Protein AF-A0A3C0NHA3-F1 (afdb_monomer_lite)

Foldseek 3Di:
DVVVVVVLCVVVVVVCPDDDPVNVVLCVVCVLQWCLADDDDSDDDPVSVVVQVVQDDQAFPPPRHGLVVQRHKTKDFLQDCVVRVVCVNVCVRIHIGHPNVVVVVVVDDRVVSVVD

Sequence (116 aa):
LEDLFKLANEVGNKRYHKLTHQDFEDYRKFDHWRYVNGDRECGTTQESKDWAKENSDGNCPVCDNRFADVGGRTIDHKLPRAQYPWLSLDFRNLWVICRSCNREKGEMHWYEYEHY

pLDDT: mean 77.69, std 13.13, range [41.22, 95.06]

Radius of gyration: 14.59 Å; chains: 1; bounding box: 30×31×39 Å

Structure (mmCIF, N/CA/C/O backbone):
data_AF-A0A3C0NHA3-F1
#
_entry.id   AF-A0A3C0NHA3-F1
#
loop_
_atom_site.group_PDB
_atom_site.id
_atom_site.type_symbol
_atom_site.label_atom_id
_atom_site.label_alt_id
_atom_site.label_comp_id
_atom_site.label_asym_id
_atom_site.label_entity_id
_atom_site.label_seq_id
_atom_site.pdbx_PDB_ins_code
_atom_site.Cartn_x
_atom_site.Cartn_y
_atom_site.Cartn_z
_atom_site.occupancy
_atom_site.B_iso_or_equiv
_atom_site.auth_seq_id
_atom_site.auth_comp_id
_atom_site.auth_asym_id
_atom_site.auth_atom_id
_atom_site.pdbx_PDB_model_num
ATOM 1 N N . LEU A 1 1 ? -6.830 -12.224 0.015 1.00 76.69 1 LEU A N 1
ATOM 2 C CA . LEU A 1 1 ? -7.571 -11.195 0.789 1.00 76.69 1 LEU A CA 1
ATOM 3 C C . LEU A 1 1 ? -8.387 -11.744 1.971 1.00 76.69 1 LEU A C 1
ATOM 5 O O . LEU A 1 1 ? -8.667 -10.980 2.885 1.00 76.69 1 LEU A O 1
ATOM 9 N N . GLU A 1 2 ? -8.738 -13.037 2.011 1.00 80.19 2 GLU A N 1
ATOM 10 C CA . GLU A 1 2 ? -9.610 -13.636 3.045 1.00 80.19 2 GLU A CA 1
ATOM 11 C C . GLU A 1 2 ? -9.222 -13.300 4.501 1.00 80.19 2 GLU A C 1
ATOM 13 O O . GLU A 1 2 ? -10.075 -12.926 5.307 1.00 80.19 2 GLU A O 1
ATOM 18 N N . ASP A 1 3 ? -7.931 -13.351 4.835 1.00 81.81 3 ASP A N 1
ATOM 19 C CA . ASP A 1 3 ? -7.456 -13.030 6.187 1.00 81.81 3 ASP A CA 1
ATOM 20 C C . ASP A 1 3 ? -7.635 -11.551 6.554 1.00 81.81 3 ASP A C 1
ATOM 22 O O . ASP A 1 3 ? -7.900 -11.231 7.714 1.00 81.81 3 ASP A O 1
ATOM 26 N N . LEU A 1 4 ? -7.557 -10.641 5.575 1.00 79.25 4 LEU A N 1
ATOM 27 C CA . LEU A 1 4 ? -7.837 -9.221 5.797 1.00 79.25 4 LEU A CA 1
ATOM 28 C C . LEU A 1 4 ? -9.318 -8.982 6.074 1.00 79.25 4 LEU A C 1
ATOM 30 O O . LEU A 1 4 ? -9.636 -8.134 6.899 1.00 79.25 4 LEU A O 1
ATOM 34 N N . PHE A 1 5 ? -10.220 -9.754 5.464 1.00 79.94 5 PHE A N 1
ATOM 35 C CA . PHE A 1 5 ? -11.646 -9.681 5.784 1.00 79.94 5 PHE A CA 1
ATOM 36 C C . PHE A 1 5 ? -11.959 -10.232 7.173 1.00 79.94 5 PHE A C 1
ATOM 38 O O . PHE A 1 5 ? -12.730 -9.621 7.913 1.00 79.94 5 PHE A O 1
ATOM 45 N N . LYS A 1 6 ? -11.335 -11.348 7.571 1.00 82.75 6 LYS A N 1
ATOM 46 C CA . LYS A 1 6 ? -11.460 -11.877 8.941 1.00 82.75 6 LYS A CA 1
ATOM 47 C C . LYS A 1 6 ? -10.987 -10.850 9.965 1.00 82.75 6 LYS A C 1
ATOM 49 O O . LYS A 1 6 ? -11.711 -10.556 10.913 1.00 82.75 6 LYS A O 1
ATOM 54 N N . LEU A 1 7 ? -9.825 -10.248 9.719 1.00 80.62 7 LEU A N 1
ATOM 55 C CA . LEU A 1 7 ? -9.287 -9.173 10.543 1.00 80.62 7 LEU A CA 1
ATOM 56 C C . LEU A 1 7 ? -10.204 -7.945 10.556 1.00 80.62 7 LEU A C 1
ATOM 58 O O . LEU A 1 7 ? -10.472 -7.391 11.620 1.00 80.62 7 LEU A O 1
ATOM 62 N N . ALA A 1 8 ? -10.709 -7.527 9.393 1.00 77.69 8 ALA A N 1
ATOM 63 C CA . ALA A 1 8 ? -11.621 -6.399 9.289 1.00 77.69 8 ALA A CA 1
ATOM 64 C C . ALA A 1 8 ? -12.888 -6.630 10.112 1.00 77.69 8 ALA A C 1
ATOM 66 O O . ALA A 1 8 ? -13.323 -5.726 10.815 1.00 77.69 8 ALA A O 1
ATOM 67 N N . ASN A 1 9 ? -13.444 -7.839 10.059 1.00 79.75 9 ASN A N 1
ATOM 68 C CA . ASN A 1 9 ? -14.596 -8.224 10.858 1.00 79.75 9 ASN A CA 1
ATOM 69 C C . ASN A 1 9 ? -14.255 -8.271 12.345 1.00 79.75 9 ASN A C 1
ATOM 71 O O . ASN A 1 9 ? -15.039 -7.792 13.153 1.00 79.75 9 ASN A O 1
ATOM 75 N N . GLU A 1 10 ? -13.101 -8.803 12.740 1.00 80.38 10 GLU A N 1
ATOM 76 C CA . GLU A 1 10 ? -12.709 -8.840 14.150 1.00 80.38 10 GLU A CA 1
ATOM 77 C C . GLU A 1 10 ? -12.559 -7.425 14.732 1.00 80.38 10 GLU A C 1
ATOM 79 O O . GLU A 1 10 ? -13.102 -7.122 15.797 1.00 80.38 10 GLU A O 1
ATOM 84 N N . VAL A 1 11 ? -11.849 -6.545 14.024 1.00 73.75 11 VAL A N 1
ATOM 85 C CA . VAL A 1 11 ? -11.566 -5.177 14.477 1.00 73.75 11 VAL A CA 1
ATOM 86 C C . VAL A 1 11 ? -12.792 -4.273 14.321 1.00 73.75 11 VAL A C 1
ATOM 88 O O . VAL A 1 11 ? -13.105 -3.507 15.227 1.00 73.75 11 VAL A O 1
ATOM 91 N N . GLY A 1 12 ? -13.535 -4.394 13.221 1.00 65.88 12 GLY A N 1
ATOM 92 C CA . GLY A 1 12 ? -14.769 -3.645 12.975 1.00 65.88 12 GLY A CA 1
ATOM 93 C C . GLY A 1 12 ? -15.902 -4.024 13.935 1.00 65.88 12 GLY A C 1
ATOM 94 O O . GLY A 1 12 ? -16.607 -3.142 14.428 1.00 65.88 12 GLY A O 1
ATOM 95 N N . ASN A 1 13 ? -16.042 -5.315 14.278 1.00 58.19 13 ASN A N 1
ATOM 96 C CA . ASN A 1 13 ? -17.024 -5.779 15.271 1.00 58.19 13 ASN A CA 1
ATOM 97 C C . ASN A 1 13 ? -16.629 -5.416 16.707 1.00 58.19 13 ASN A C 1
ATOM 99 O O . ASN A 1 13 ? -17.509 -5.238 17.552 1.00 58.19 13 ASN A O 1
ATOM 103 N N . LYS A 1 14 ? -15.336 -5.193 16.985 1.00 58.97 14 LYS A N 1
ATOM 104 C CA . LYS A 1 14 ? -14.880 -4.424 18.153 1.00 58.97 14 LYS A CA 1
ATOM 105 C C . LYS A 1 14 ? -15.151 -2.939 17.918 1.00 58.97 14 LYS A C 1
ATOM 107 O O . LYS A 1 14 ? -14.225 -2.144 17.963 1.00 58.97 14 LYS A O 1
ATOM 112 N N . ARG A 1 15 ? -16.416 -2.587 17.640 1.00 54.91 15 ARG A N 1
ATOM 113 C CA . ARG A 1 15 ? -17.034 -1.263 17.794 1.00 54.91 15 ARG A CA 1
ATOM 114 C C . ARG A 1 15 ? -15.967 -0.175 17.980 1.00 54.91 15 ARG A C 1
ATOM 116 O O . ARG A 1 15 ? -15.628 0.164 19.113 1.00 54.91 15 ARG A O 1
ATOM 123 N N . TYR A 1 16 ? -15.361 0.257 16.870 1.00 55.25 16 TYR A N 1
ATOM 124 C CA . TYR A 1 16 ? -14.224 1.182 16.838 1.00 55.25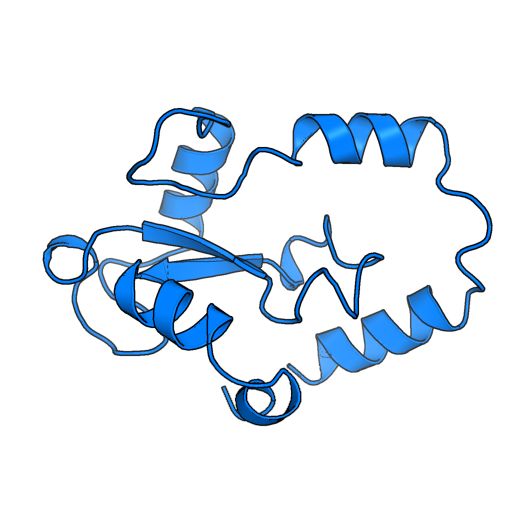 16 TYR A CA 1
ATOM 125 C C . TYR A 1 16 ? -14.679 2.537 17.385 1.00 55.25 16 TYR A C 1
ATOM 127 O O . TYR A 1 16 ? -15.094 3.430 16.652 1.00 55.25 16 TYR A O 1
ATOM 135 N N . HIS A 1 17 ? -14.773 2.638 18.708 1.00 53.19 17 HIS A N 1
ATOM 136 C CA . HIS A 1 17 ? -15.513 3.707 19.361 1.00 53.19 17 HIS A CA 1
ATOM 137 C C . HIS A 1 17 ? -14.619 4.860 19.770 1.00 53.19 17 HIS A C 1
ATOM 139 O O . HIS A 1 17 ? -15.135 5.965 19.905 1.00 53.19 17 HIS A O 1
ATOM 145 N N . LYS A 1 18 ? -13.309 4.640 19.930 1.00 56.91 18 LYS A N 1
ATOM 146 C CA . LYS A 1 18 ? -12.320 5.697 20.157 1.00 56.91 18 LYS A CA 1
ATOM 147 C C . LYS A 1 18 ? -10.951 5.223 19.682 1.00 56.91 18 LYS A C 1
ATOM 149 O O . LYS A 1 18 ? -10.392 4.314 20.286 1.00 56.91 18 LYS A O 1
ATOM 154 N N . LEU A 1 19 ? -10.421 5.865 18.642 1.00 62.03 19 LEU A N 1
ATOM 155 C CA . LEU A 1 19 ? -8.975 5.936 18.433 1.00 62.03 19 LEU A CA 1
ATOM 156 C C . LEU A 1 19 ? -8.341 6.399 19.748 1.00 62.03 19 LEU A C 1
ATOM 158 O O . LEU A 1 19 ? -8.770 7.410 20.316 1.00 62.03 19 LEU A O 1
ATOM 162 N N . THR A 1 20 ? -7.366 5.657 20.262 1.00 73.88 20 THR A N 1
ATOM 163 C CA . THR A 1 20 ? -6.549 6.141 21.373 1.00 73.88 20 THR A CA 1
ATOM 164 C C . THR A 1 20 ? -5.659 7.287 20.892 1.00 73.88 20 THR A C 1
ATOM 166 O O . THR A 1 20 ? -5.479 7.512 19.695 1.00 73.88 20 THR A O 1
ATOM 169 N N . HIS A 1 21 ? -5.081 8.035 21.832 1.00 76.12 21 HIS A N 1
ATOM 170 C CA . HIS A 1 21 ? -4.097 9.057 21.480 1.00 76.12 21 HIS A CA 1
ATOM 171 C C . HIS A 1 21 ? -2.886 8.448 20.757 1.00 76.12 21 HIS A C 1
ATOM 173 O O . HIS A 1 21 ? -2.396 9.036 19.799 1.00 76.12 21 HIS A O 1
ATOM 179 N N . GLN A 1 22 ? -2.466 7.243 21.157 1.00 76.44 22 GLN A N 1
ATOM 180 C CA . GLN A 1 22 ? -1.388 6.525 20.483 1.00 76.44 22 GLN A CA 1
ATOM 181 C C . GLN A 1 22 ? -1.784 6.131 19.057 1.00 76.44 22 GLN A C 1
ATOM 183 O O . GLN A 1 22 ? -1.018 6.393 18.140 1.00 76.44 22 GLN A O 1
ATOM 188 N N . ASP A 1 23 ? -3.003 5.616 18.849 1.00 72.56 23 ASP A N 1
ATOM 189 C CA . ASP A 1 23 ? -3.480 5.280 17.499 1.00 72.56 23 ASP A CA 1
ATOM 190 C C . ASP A 1 23 ? -3.496 6.512 16.581 1.00 72.56 23 ASP A C 1
ATOM 192 O O . ASP A 1 23 ? -3.219 6.414 15.388 1.00 72.56 23 ASP A O 1
ATOM 196 N N . PHE A 1 24 ? -3.817 7.689 17.129 1.00 74.81 24 PHE A N 1
ATOM 197 C CA . PHE A 1 24 ? -3.785 8.947 16.388 1.00 74.81 24 PHE A CA 1
ATOM 198 C C . PHE A 1 24 ? -2.358 9.395 16.044 1.00 74.81 24 PHE A C 1
ATOM 200 O O . PHE A 1 24 ? -2.112 9.816 14.914 1.00 74.81 24 PHE A O 1
ATOM 207 N N . GLU A 1 25 ? -1.414 9.301 16.980 1.00 79.25 25 GLU A N 1
ATOM 208 C CA . GLU A 1 25 ? -0.010 9.644 16.720 1.00 79.25 25 GLU A CA 1
ATOM 209 C C . GLU A 1 25 ? 0.640 8.665 15.731 1.00 79.25 25 GLU A C 1
ATOM 211 O O . GLU A 1 25 ? 1.305 9.096 14.784 1.00 79.25 25 GLU A O 1
ATOM 216 N N . ASP A 1 26 ? 0.354 7.368 15.861 1.00 75.62 26 ASP A N 1
ATOM 217 C CA . ASP A 1 26 ? 0.768 6.347 14.899 1.00 75.62 26 ASP A CA 1
ATOM 218 C C . ASP A 1 26 ? 0.165 6.648 13.522 1.00 75.62 26 ASP A C 1
ATOM 220 O O . ASP A 1 26 ? 0.878 6.678 12.517 1.00 75.62 26 ASP A O 1
ATOM 224 N N . TYR A 1 27 ? -1.128 6.991 13.464 1.00 73.00 27 TYR A N 1
ATOM 225 C CA . TYR A 1 27 ? -1.775 7.401 12.221 1.00 73.00 27 TYR A CA 1
ATOM 226 C C . TYR A 1 27 ? -1.069 8.592 11.573 1.00 73.00 27 TYR A C 1
ATOM 228 O O . TYR A 1 27 ? -0.741 8.546 10.389 1.00 73.00 27 TYR A O 1
ATOM 236 N N . ARG A 1 28 ? -0.777 9.649 12.337 1.00 73.94 28 ARG A N 1
ATOM 237 C CA . ARG A 1 28 ? -0.085 10.842 11.825 1.00 73.94 28 ARG A CA 1
ATOM 238 C C . ARG A 1 28 ? 1.318 10.536 11.308 1.00 73.94 28 ARG A C 1
ATOM 240 O O . ARG A 1 28 ? 1.739 11.155 10.327 1.00 73.94 28 ARG A O 1
ATOM 247 N N . LYS A 1 29 ? 2.024 9.582 11.924 1.00 74.75 29 LYS A N 1
ATOM 248 C CA . LYS A 1 29 ? 3.343 9.132 11.460 1.00 74.75 29 LYS A CA 1
ATOM 249 C C . LYS A 1 29 ? 3.273 8.458 10.084 1.00 74.75 29 LYS A C 1
ATOM 251 O O . LYS A 1 29 ? 4.230 8.570 9.326 1.00 74.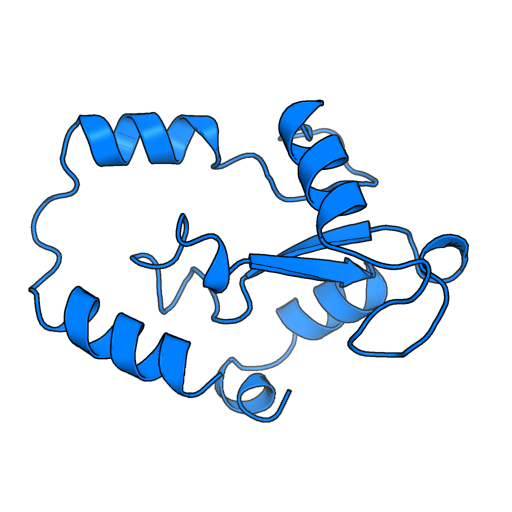75 29 LYS A O 1
ATOM 256 N N . PHE A 1 30 ? 2.172 7.796 9.733 1.00 73.31 30 PHE A N 1
ATOM 257 C CA . PHE A 1 30 ? 2.067 7.025 8.485 1.00 73.31 30 PHE A CA 1
ATOM 258 C C . PHE A 1 30 ? 1.086 7.606 7.452 1.00 73.31 30 PHE A C 1
ATOM 260 O O . PHE A 1 30 ? 1.067 7.148 6.313 1.00 73.31 30 PHE A O 1
ATOM 267 N N . ASP A 1 31 ? 0.313 8.648 7.780 1.00 69.94 31 ASP A N 1
ATOM 268 C CA . ASP A 1 31 ? -0.724 9.224 6.896 1.00 69.94 31 ASP A CA 1
ATOM 269 C C . ASP A 1 31 ? -0.191 9.705 5.528 1.00 69.94 31 ASP A C 1
ATOM 271 O O . ASP A 1 31 ? -0.936 9.777 4.544 1.00 69.94 31 ASP A O 1
ATOM 275 N N . HIS A 1 32 ? 1.112 9.984 5.448 1.00 68.56 32 HIS A N 1
ATOM 276 C CA . HIS A 1 32 ? 1.821 10.448 4.254 1.00 68.56 32 HIS A CA 1
ATOM 277 C C . HIS A 1 32 ? 2.477 9.320 3.424 1.00 68.56 32 HIS A C 1
ATOM 279 O O . HIS A 1 32 ? 3.068 9.579 2.374 1.00 68.56 32 HIS A O 1
ATOM 285 N N . TRP A 1 33 ? 2.360 8.052 3.832 1.00 75.06 33 TRP A N 1
ATOM 286 C CA . TRP A 1 33 ? 2.875 6.902 3.075 1.00 75.06 33 TRP A CA 1
ATOM 287 C C . TRP A 1 33 ? 1.951 6.575 1.896 1.00 75.06 33 TRP A C 1
ATOM 289 O O . TRP A 1 33 ? 1.165 5.635 1.954 1.00 75.06 33 TRP A O 1
ATOM 299 N N . ARG A 1 34 ? 1.989 7.388 0.833 1.00 62.47 34 ARG A N 1
ATOM 300 C CA . ARG A 1 34 ? 1.092 7.208 -0.328 1.00 62.47 34 ARG A CA 1
ATOM 301 C C . ARG A 1 34 ? 1.798 7.169 -1.687 1.00 62.47 34 ARG A C 1
ATOM 303 O O . ARG A 1 34 ? 1.340 6.478 -2.590 1.00 62.47 34 ARG A O 1
ATOM 310 N N . TYR A 1 35 ? 2.937 7.848 -1.862 1.00 57.16 35 TYR A N 1
ATOM 311 C CA . TYR A 1 35 ? 3.493 8.078 -3.208 1.00 57.16 35 TYR A CA 1
ATOM 312 C C . TYR A 1 35 ? 5.004 7.905 -3.299 1.00 57.16 35 TYR A C 1
ATOM 314 O O . TYR A 1 35 ? 5.748 8.874 -3.202 1.00 57.16 35 TYR A O 1
ATOM 322 N N . VAL A 1 36 ? 5.476 6.686 -3.562 1.00 54.78 36 VAL A N 1
ATOM 323 C CA . VAL A 1 36 ? 6.922 6.429 -3.681 1.00 54.78 36 VAL A CA 1
ATOM 324 C C . VAL A 1 36 ? 7.536 7.143 -4.894 1.00 54.78 36 VAL A C 1
ATOM 326 O O . VAL A 1 36 ? 8.717 7.463 -4.835 1.00 54.78 36 VAL A O 1
ATOM 329 N N . ASN A 1 37 ? 6.746 7.515 -5.918 1.00 49.31 37 ASN A N 1
ATOM 330 C CA . ASN A 1 37 ? 7.222 8.238 -7.108 1.00 49.31 37 ASN A CA 1
ATOM 331 C C . ASN A 1 37 ? 6.248 9.312 -7.671 1.00 49.31 37 ASN A C 1
ATOM 333 O O . ASN A 1 37 ? 5.846 9.247 -8.831 1.00 49.31 37 ASN A O 1
ATOM 337 N N . GLY A 1 38 ? 5.944 10.355 -6.886 1.00 44.41 38 GLY A N 1
ATOM 338 C CA . GLY A 1 38 ? 5.534 11.670 -7.422 1.00 44.41 38 GLY A CA 1
ATOM 339 C C . GLY A 1 38 ? 4.072 12.081 -7.209 1.00 44.41 38 GLY A C 1
ATOM 340 O O . GLY A 1 38 ? 3.191 11.674 -7.955 1.00 44.41 38 GLY A O 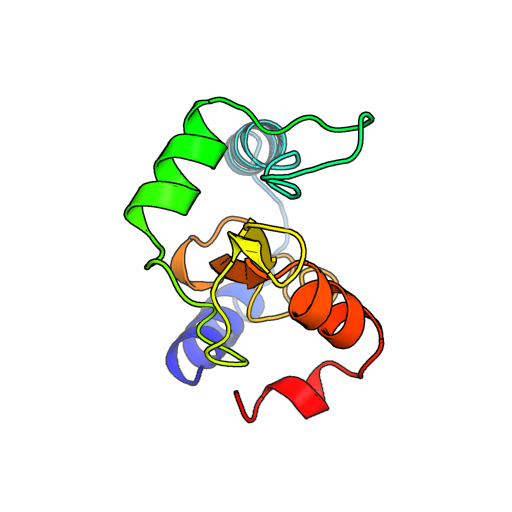1
ATOM 341 N N . ASP A 1 39 ? 3.817 12.924 -6.206 1.00 41.22 39 ASP A N 1
ATOM 342 C CA . ASP A 1 39 ? 3.631 14.375 -6.372 1.00 41.22 39 ASP A CA 1
ATOM 343 C C . ASP A 1 39 ? 3.658 15.072 -4.994 1.00 41.22 39 ASP A C 1
ATOM 345 O O . ASP A 1 39 ? 3.520 14.449 -3.942 1.00 41.22 39 ASP A O 1
ATOM 349 N N . ARG A 1 40 ? 3.971 16.367 -5.010 1.00 46.31 40 ARG A N 1
ATOM 350 C CA . ARG A 1 40 ? 4.679 17.133 -3.968 1.00 46.31 40 ARG A CA 1
ATOM 351 C C . ARG A 1 40 ? 3.906 17.625 -2.728 1.00 46.31 40 ARG A C 1
ATOM 353 O O . ARG A 1 40 ? 4.438 18.492 -2.047 1.00 46.31 40 ARG A O 1
ATOM 360 N N . GLU A 1 41 ? 2.745 17.094 -2.351 1.00 41.75 41 GLU A N 1
ATOM 361 C CA . GLU A 1 41 ? 1.985 17.704 -1.229 1.00 41.75 41 GLU A CA 1
ATOM 362 C C . GLU A 1 41 ? 1.980 16.929 0.100 1.00 41.75 41 GLU A C 1
ATOM 364 O O . GLU A 1 41 ? 1.740 17.526 1.145 1.00 41.75 41 GLU A O 1
ATOM 369 N N . CYS A 1 42 ? 2.324 15.637 0.123 1.00 46.56 42 CYS A N 1
ATOM 370 C CA . CYS A 1 42 ? 2.358 14.828 1.359 1.00 46.56 42 CYS A CA 1
ATOM 371 C C . CYS A 1 42 ? 3.552 13.855 1.366 1.00 46.56 42 CYS A C 1
ATOM 373 O O . CYS A 1 42 ? 3.374 12.662 1.557 1.00 46.56 42 CYS A O 1
ATOM 375 N N . GLY A 1 43 ? 4.751 14.356 1.050 1.00 52.94 43 GLY A N 1
ATOM 376 C CA . GLY A 1 43 ? 5.924 13.587 0.611 1.00 52.94 43 GLY A CA 1
ATOM 377 C C . GLY A 1 43 ? 6.216 12.256 1.321 1.00 52.94 43 GLY A C 1
ATOM 378 O O . GLY A 1 43 ? 6.210 12.149 2.543 1.00 52.94 43 GLY A O 1
ATOM 379 N N . THR A 1 44 ? 6.574 11.248 0.523 1.00 65.00 44 THR A N 1
ATOM 380 C CA . THR A 1 44 ? 7.160 9.994 1.010 1.00 65.00 44 THR A CA 1
ATOM 381 C C . THR A 1 44 ? 8.442 10.220 1.793 1.00 65.00 44 THR A C 1
ATOM 383 O O . THR A 1 44 ? 9.382 10.850 1.297 1.00 65.00 44 THR A O 1
ATOM 386 N N . THR A 1 45 ? 8.499 9.636 2.986 1.00 77.00 45 THR A N 1
ATOM 387 C CA . THR A 1 45 ? 9.698 9.563 3.827 1.00 77.00 45 THR A CA 1
ATOM 388 C C . THR A 1 45 ? 10.685 8.534 3.296 1.00 77.00 45 THR A C 1
ATOM 390 O O . THR A 1 45 ? 10.326 7.657 2.508 1.00 77.00 45 THR A O 1
ATOM 393 N N . GLN A 1 46 ? 11.935 8.603 3.759 1.00 81.00 46 GLN A N 1
ATOM 394 C CA 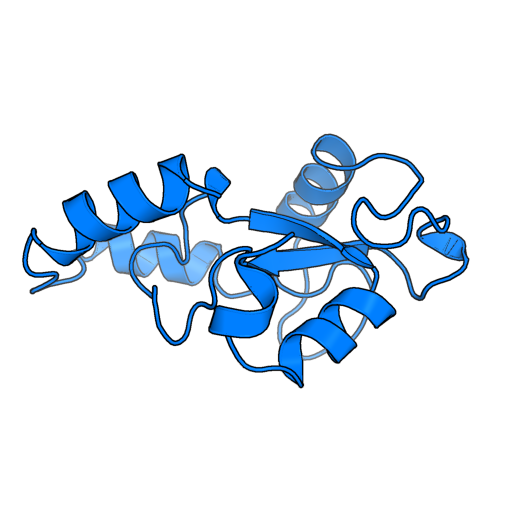. GLN A 1 46 ? 12.912 7.549 3.485 1.00 81.00 46 GLN A CA 1
ATOM 395 C C . GLN A 1 46 ? 12.424 6.187 4.009 1.00 81.00 46 GLN A C 1
ATOM 397 O O . GLN A 1 46 ? 12.469 5.218 3.264 1.00 81.00 46 GLN A O 1
ATOM 402 N N . GLU A 1 47 ? 11.824 6.157 5.206 1.00 85.00 47 GLU A N 1
ATOM 403 C CA . GLU A 1 47 ? 11.202 4.960 5.802 1.00 85.00 47 GLU A CA 1
ATOM 404 C C . GLU A 1 47 ? 10.177 4.319 4.848 1.00 85.00 47 GLU A C 1
ATOM 406 O O . GLU A 1 47 ? 10.236 3.122 4.585 1.00 85.00 47 GLU A O 1
ATOM 411 N N . SER A 1 48 ? 9.298 5.121 4.232 1.00 81.38 48 SER A N 1
ATOM 412 C CA . SER A 1 48 ? 8.320 4.609 3.261 1.00 81.38 48 SER A CA 1
ATOM 413 C C . SER A 1 48 ? 8.958 4.087 1.964 1.00 81.38 48 SER A C 1
ATOM 415 O O . SER A 1 48 ? 8.465 3.130 1.369 1.00 81.38 48 SER A O 1
ATOM 417 N N . LYS A 1 49 ? 10.070 4.685 1.513 1.00 83.19 49 LYS A N 1
ATOM 418 C CA . LYS A 1 49 ? 10.795 4.234 0.313 1.00 83.19 49 LYS A CA 1
ATOM 419 C C . LYS A 1 49 ? 11.507 2.912 0.559 1.00 83.19 49 LYS A C 1
ATOM 421 O O . LYS A 1 49 ? 11.452 2.034 -0.301 1.00 83.19 49 LYS A O 1
ATOM 426 N N . ASP A 1 50 ? 12.154 2.791 1.713 1.00 87.69 50 ASP A N 1
ATOM 427 C CA . ASP A 1 50 ? 12.860 1.581 2.124 1.00 87.69 50 ASP A CA 1
ATOM 428 C C . ASP A 1 50 ? 11.857 0.440 2.283 1.00 87.69 50 ASP A C 1
ATOM 430 O O . ASP A 1 50 ? 12.002 -0.592 1.629 1.00 87.69 50 ASP A O 1
ATOM 434 N N . TRP A 1 51 ? 10.749 0.690 2.989 1.00 88.81 51 TRP A N 1
ATOM 435 C CA . TRP A 1 51 ? 9.668 -0.281 3.121 1.00 88.81 51 TRP A CA 1
ATOM 436 C C . TRP A 1 51 ? 9.128 -0.740 1.762 1.00 88.81 51 TRP A C 1
ATOM 438 O O . TRP A 1 51 ? 9.007 -1.939 1.515 1.00 88.81 51 TRP A O 1
ATOM 448 N N . ALA A 1 52 ? 8.849 0.189 0.840 1.00 88.50 52 ALA A N 1
ATOM 449 C CA . ALA A 1 52 ? 8.349 -0.169 -0.486 1.00 88.50 52 ALA A CA 1
ATOM 450 C C . ALA A 1 52 ? 9.362 -0.981 -1.303 1.00 88.50 52 ALA A C 1
ATOM 452 O O . ALA A 1 52 ? 8.972 -1.838 -2.092 1.00 88.50 52 ALA A O 1
ATOM 453 N N . LYS A 1 53 ? 10.662 -0.723 -1.141 1.00 87.62 53 LYS A N 1
ATOM 454 C CA . LYS A 1 53 ? 11.717 -1.489 -1.808 1.00 87.62 53 LYS A CA 1
ATOM 455 C C . LYS A 1 53 ? 11.856 -2.896 -1.221 1.00 87.62 53 LYS A C 1
ATOM 457 O O . LYS A 1 53 ? 12.088 -3.827 -1.977 1.00 87.62 53 LYS A O 1
ATOM 462 N N . GLU A 1 54 ? 11.713 -3.044 0.091 1.00 91.94 54 GLU A N 1
ATOM 463 C CA . GLU A 1 54 ? 11.796 -4.332 0.794 1.00 91.94 54 GLU A CA 1
ATOM 464 C C . GLU A 1 54 ? 10.555 -5.211 0.581 1.00 91.94 54 GLU A C 1
ATOM 466 O O . GLU A 1 54 ? 10.648 -6.432 0.652 1.00 91.94 54 GLU A O 1
ATOM 471 N N . ASN A 1 55 ? 9.403 -4.598 0.292 1.00 91.12 55 ASN A N 1
ATOM 472 C CA . ASN A 1 55 ? 8.112 -5.277 0.135 1.00 91.12 55 ASN A CA 1
ATOM 473 C C . ASN A 1 55 ? 7.629 -5.312 -1.327 1.00 91.12 55 ASN A C 1
ATOM 475 O O . ASN A 1 55 ? 6.427 -5.391 -1.588 1.00 91.12 55 ASN A O 1
ATOM 479 N N . SER A 1 56 ? 8.545 -5.212 -2.296 1.00 90.19 56 SER A N 1
ATOM 480 C CA . SER A 1 56 ? 8.220 -5.353 -3.718 1.00 90.19 56 SER A CA 1
ATOM 481 C C . SER A 1 56 ? 9.389 -5.849 -4.555 1.00 90.19 56 SER A C 1
ATOM 483 O O . SER A 1 56 ? 10.547 -5.554 -4.268 1.00 90.19 56 SER A O 1
ATOM 485 N N . ASP A 1 57 ? 9.066 -6.528 -5.652 1.00 91.12 57 ASP A N 1
ATOM 486 C CA . ASP A 1 57 ? 10.039 -6.936 -6.661 1.00 91.12 57 ASP A CA 1
ATOM 487 C C . ASP A 1 57 ? 10.297 -5.819 -7.694 1.00 91.12 57 ASP A C 1
ATOM 489 O O . ASP A 1 57 ? 9.964 -4.641 -7.511 1.00 91.12 57 ASP A O 1
ATOM 493 N N . GLY A 1 58 ? 10.935 -6.171 -8.814 1.00 90.38 58 GLY A N 1
ATOM 494 C CA . GLY A 1 58 ? 11.071 -5.292 -9.979 1.00 90.38 58 GLY A CA 1
ATOM 495 C C . GLY A 1 58 ? 9.759 -5.054 -10.739 1.00 90.38 58 GLY A C 1
ATOM 496 O O . GLY A 1 58 ? 9.633 -4.026 -11.414 1.00 90.38 58 GLY A O 1
ATOM 497 N N . ASN A 1 59 ? 8.786 -5.956 -10.589 1.00 94.81 59 ASN A N 1
ATOM 498 C CA . ASN A 1 59 ? 7.531 -5.979 -11.338 1.00 94.81 59 ASN A CA 1
ATOM 499 C C . ASN A 1 59 ? 6.330 -5.697 -10.433 1.00 94.81 59 ASN A C 1
ATOM 501 O O . ASN A 1 59 ? 6.338 -6.011 -9.243 1.00 94.81 59 ASN A O 1
ATOM 505 N N . CYS A 1 60 ? 5.285 -5.105 -11.008 1.00 92.56 60 CYS A N 1
ATOM 506 C CA . CYS A 1 60 ? 4.030 -4.874 -10.310 1.00 92.56 60 CYS A CA 1
ATOM 507 C C . CYS A 1 60 ? 3.257 -6.191 -10.141 1.00 92.56 60 CYS A C 1
ATOM 509 O O . CYS A 1 60 ? 2.984 -6.840 -11.145 1.00 92.56 60 CYS A O 1
ATOM 511 N N . PRO A 1 61 ? 2.799 -6.552 -8.928 1.00 91.44 61 PRO A N 1
ATOM 512 C CA . PRO A 1 61 ? 2.080 -7.811 -8.710 1.00 91.44 61 PRO A CA 1
ATOM 513 C C . PRO A 1 61 ? 0.684 -7.855 -9.356 1.00 91.44 61 PRO A C 1
ATOM 515 O O . PRO A 1 61 ? 0.083 -8.918 -9.421 1.00 91.44 61 PRO A O 1
ATOM 518 N N . VAL A 1 62 ? 0.159 -6.714 -9.821 1.00 90.88 62 VAL A N 1
ATOM 519 C CA . VAL A 1 62 ? -1.173 -6.614 -10.445 1.00 90.88 62 VAL A CA 1
ATOM 520 C C . VAL A 1 62 ? -1.114 -6.813 -11.960 1.00 90.88 62 VAL A C 1
ATOM 522 O O . VAL A 1 62 ? -1.978 -7.475 -12.522 1.00 90.88 62 VAL A O 1
ATOM 525 N N . CYS A 1 63 ? -0.117 -6.230 -12.634 1.00 92.31 63 CYS A N 1
ATOM 526 C CA . CYS A 1 63 ? -0.024 -6.249 -14.101 1.00 92.31 63 CYS A CA 1
ATOM 527 C C . CYS A 1 63 ? 1.255 -6.894 -14.650 1.00 92.31 63 CYS A C 1
ATOM 529 O O . CYS A 1 63 ? 1.448 -6.893 -15.861 1.00 92.31 63 CYS A O 1
ATOM 531 N N . ASP A 1 64 ? 2.146 -7.371 -13.778 1.00 95.06 64 ASP A N 1
ATOM 532 C CA . ASP A 1 64 ? 3.456 -7.979 -14.072 1.00 95.06 64 ASP A CA 1
ATOM 533 C C . ASP A 1 64 ? 4.442 -7.104 -14.881 1.00 95.06 64 ASP A C 1
ATOM 535 O O . ASP A 1 64 ? 5.568 -7.492 -15.184 1.00 95.06 64 ASP A O 1
ATOM 539 N N . ASN A 1 65 ? 4.079 -5.856 -15.183 1.00 94.88 65 ASN A N 1
ATOM 540 C CA . ASN A 1 65 ? 4.981 -4.911 -15.830 1.00 94.88 65 ASN A CA 1
ATOM 541 C C . ASN A 1 65 ? 6.046 -4.403 -14.851 1.00 94.88 65 ASN A C 1
ATOM 543 O O . ASN A 1 65 ? 5.776 -4.177 -13.665 1.00 94.88 65 ASN A O 1
ATOM 547 N N . ARG A 1 66 ? 7.256 -4.135 -15.356 1.00 92.94 66 ARG A N 1
ATOM 548 C CA . ARG A 1 66 ? 8.337 -3.546 -14.551 1.00 92.94 66 ARG A CA 1
ATOM 549 C C . ARG A 1 66 ? 7.915 -2.177 -14.039 1.00 92.94 66 ARG A C 1
ATOM 551 O O . ARG A 1 66 ? 7.519 -1.324 -14.830 1.00 92.94 66 ARG A O 1
ATOM 558 N N . PHE A 1 67 ? 8.106 -1.904 -12.749 1.00 89.56 67 PHE A N 1
ATOM 559 C CA . PHE A 1 67 ? 7.740 -0.611 -12.156 1.00 89.56 67 PHE A CA 1
ATOM 560 C C . PHE A 1 67 ? 8.334 0.592 -12.902 1.00 89.56 67 PHE A C 1
ATOM 562 O O . PHE A 1 67 ? 7.696 1.639 -12.969 1.00 89.56 67 PHE A O 1
ATOM 569 N N . ALA A 1 68 ? 9.534 0.448 -13.472 1.00 87.44 68 ALA A N 1
ATOM 570 C CA . ALA A 1 68 ? 10.193 1.494 -14.252 1.00 87.44 68 ALA A CA 1
ATOM 571 C C . ALA A 1 68 ? 9.398 1.926 -15.500 1.00 87.44 68 ALA A C 1
ATOM 573 O O . ALA A 1 68 ? 9.489 3.086 -15.891 1.00 87.44 68 ALA A O 1
ATOM 574 N N . ASP A 1 69 ? 8.596 1.030 -16.079 1.00 89.06 69 ASP A N 1
ATOM 575 C CA . ASP A 1 69 ? 7.855 1.275 -17.321 1.00 89.06 69 ASP A CA 1
ATOM 576 C C . ASP A 1 69 ? 6.417 1.766 -17.065 1.00 89.06 69 ASP A C 1
ATOM 578 O O . ASP A 1 69 ? 5.796 2.355 -17.943 1.00 89.06 69 ASP A O 1
ATOM 582 N N . VAL A 1 70 ? 5.883 1.560 -15.853 1.00 86.75 70 VAL A N 1
ATOM 583 C CA . VAL A 1 70 ? 4.472 1.835 -15.495 1.00 86.75 70 VAL A CA 1
ATOM 584 C C . VAL A 1 70 ? 4.316 2.888 -14.390 1.00 86.75 70 VAL A C 1
ATOM 586 O O . VAL A 1 70 ? 3.428 2.822 -13.536 1.00 86.75 70 VAL A O 1
ATOM 589 N N . GLY A 1 71 ? 5.194 3.892 -14.403 1.00 80.94 71 GLY A N 1
ATOM 590 C CA . GLY A 1 71 ? 5.072 5.073 -13.542 1.00 80.94 71 GLY A CA 1
ATOM 591 C C . GLY A 1 71 ? 5.588 4.894 -12.112 1.00 80.94 71 GLY A C 1
ATOM 592 O O . GLY A 1 71 ? 5.308 5.729 -11.254 1.00 80.94 71 GLY A O 1
ATOM 593 N N . GLY A 1 72 ? 6.369 3.845 -11.848 1.00 86.38 72 GLY A N 1
ATOM 594 C CA . GLY A 1 72 ? 7.059 3.637 -10.580 1.00 86.38 72 GLY A CA 1
ATOM 595 C C . GLY A 1 72 ? 6.242 2.902 -9.521 1.00 86.38 72 GLY A C 1
ATOM 596 O O . GLY A 1 72 ? 5.124 2.456 -9.765 1.00 86.38 72 GLY A O 1
ATOM 597 N N . ARG A 1 73 ? 6.835 2.766 -8.330 1.00 88.38 73 ARG A N 1
ATOM 598 C CA . ARG A 1 73 ? 6.203 2.150 -7.158 1.00 88.38 73 ARG A CA 1
ATOM 599 C C . ARG A 1 73 ? 5.257 3.139 -6.480 1.00 88.38 73 ARG A C 1
ATOM 601 O O . ARG A 1 73 ? 5.554 4.330 -6.390 1.00 88.38 73 ARG A O 1
ATOM 608 N N . THR A 1 74 ? 4.158 2.628 -5.948 1.00 87.88 74 THR A N 1
ATOM 609 C CA . THR A 1 74 ? 3.258 3.330 -5.028 1.00 87.88 74 THR A CA 1
ATOM 610 C C . THR A 1 74 ? 2.874 2.381 -3.899 1.00 87.88 74 THR A C 1
ATOM 612 O O . THR A 1 74 ? 2.812 1.177 -4.131 1.00 87.88 74 THR A O 1
ATOM 615 N N . ILE A 1 75 ? 2.667 2.908 -2.690 1.00 88.12 75 ILE A N 1
ATOM 616 C CA . ILE A 1 75 ? 2.109 2.136 -1.574 1.00 88.12 75 ILE A CA 1
ATOM 617 C C . ILE A 1 75 ? 0.608 2.384 -1.596 1.00 88.12 75 ILE A C 1
ATOM 619 O O . ILE A 1 75 ? 0.179 3.536 -1.585 1.00 88.12 75 ILE A O 1
ATOM 623 N N . ASP A 1 76 ? -0.166 1.314 -1.644 1.00 88.12 76 ASP A N 1
ATOM 624 C CA . ASP A 1 76 ? -1.622 1.366 -1.698 1.00 88.12 76 ASP A CA 1
ATOM 625 C C . ASP A 1 76 ? -2.237 0.464 -0.618 1.00 88.12 76 ASP A C 1
ATOM 627 O O . ASP A 1 76 ? -1.567 -0.409 -0.057 1.00 88.12 76 ASP A O 1
ATOM 631 N N . HIS A 1 77 ? -3.517 0.680 -0.316 1.00 87.44 77 HIS A N 1
ATOM 632 C CA . HIS A 1 77 ? -4.294 -0.185 0.565 1.00 87.44 77 HIS A CA 1
ATOM 633 C C . HIS A 1 77 ? -5.022 -1.257 -0.246 1.00 87.44 77 HIS A C 1
ATOM 635 O O . HIS A 1 77 ? -5.876 -0.917 -1.061 1.00 87.44 77 HIS A O 1
ATOM 641 N N . LYS A 1 78 ? -4.777 -2.543 0.026 1.00 87.00 78 LYS A N 1
ATOM 642 C CA . LYS A 1 78 ? -5.496 -3.671 -0.598 1.00 87.00 78 LYS A CA 1
ATOM 643 C C . LYS A 1 78 ? -7.009 -3.512 -0.437 1.00 87.00 78 LYS A C 1
ATOM 645 O O . LYS A 1 78 ? -7.732 -3.474 -1.426 1.00 87.00 78 LYS A O 1
ATOM 650 N N . LEU A 1 79 ? -7.470 -3.337 0.804 1.00 85.00 79 LEU A N 1
ATOM 651 C CA . LEU A 1 79 ? -8.841 -2.950 1.124 1.00 85.00 79 LEU A CA 1
ATOM 652 C C . LEU A 1 79 ? -8.939 -1.428 1.296 1.00 85.00 79 LEU A C 1
ATOM 654 O O . LEU A 1 79 ? -8.146 -0.847 2.045 1.00 85.00 79 LEU A O 1
ATOM 658 N N . PRO A 1 80 ? -9.913 -0.761 0.653 1.00 84.19 80 PRO A N 1
ATOM 659 C CA . PRO A 1 80 ? -9.949 0.692 0.574 1.00 84.19 80 PRO A CA 1
ATOM 660 C C . PRO A 1 80 ? -10.152 1.346 1.941 1.00 84.19 80 PRO A C 1
ATOM 662 O O . PRO A 1 80 ? -11.108 1.059 2.665 1.00 84.19 80 PRO A O 1
ATOM 665 N N . ARG A 1 81 ? -9.294 2.325 2.246 1.00 80.88 81 ARG A N 1
ATOM 666 C CA . ARG A 1 81 ? -9.298 3.086 3.504 1.00 80.88 81 ARG A CA 1
ATOM 667 C C . ARG A 1 81 ? -10.656 3.688 3.865 1.00 80.88 81 ARG A C 1
ATOM 669 O O . ARG A 1 81 ? -11.014 3.740 5.034 1.00 80.88 81 ARG A O 1
ATOM 676 N N . ALA A 1 82 ? -11.404 4.161 2.868 1.00 80.75 82 ALA A N 1
ATOM 677 C CA . ALA A 1 82 ? -12.710 4.786 3.075 1.00 80.75 82 ALA A CA 1
ATOM 678 C C . ALA A 1 82 ? -13.751 3.824 3.677 1.00 80.75 82 ALA A C 1
ATOM 680 O O . ALA A 1 82 ? -14.701 4.276 4.306 1.00 80.75 82 ALA A O 1
ATOM 681 N N . GLN A 1 83 ? -13.565 2.515 3.493 1.00 81.44 83 GLN A N 1
ATOM 682 C CA . GLN A 1 83 ? -14.497 1.480 3.950 1.00 81.44 83 GLN A CA 1
ATOM 683 C C . GLN A 1 83 ? -13.940 0.658 5.102 1.00 81.44 83 GLN A C 1
ATOM 685 O O . GLN A 1 83 ? -14.692 0.230 5.971 1.00 81.44 83 GLN A O 1
ATOM 690 N N . TYR A 1 84 ? -12.616 0.501 5.136 1.00 82.62 84 TYR A N 1
ATOM 691 C CA . TYR A 1 84 ? -11.896 -0.228 6.172 1.00 82.62 84 TYR A CA 1
ATOM 692 C C . TYR A 1 84 ? -10.894 0.689 6.895 1.00 82.62 84 TYR A C 1
ATOM 694 O O . TYR A 1 84 ? -9.698 0.392 6.924 1.00 82.62 84 TYR A O 1
ATOM 702 N N . P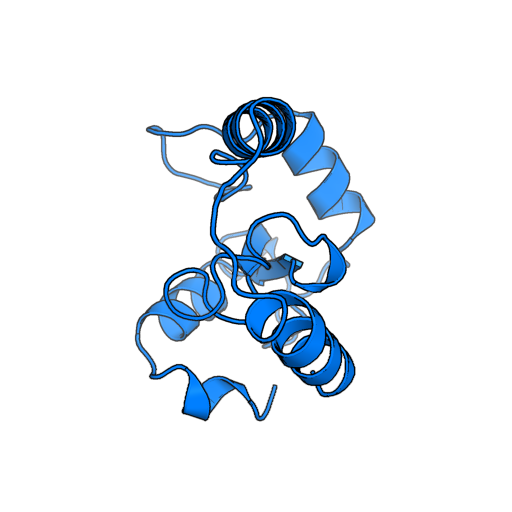RO A 1 85 ? -11.330 1.823 7.485 1.00 79.00 85 PRO A N 1
ATOM 703 C CA . PRO A 1 85 ? -10.419 2.801 8.082 1.00 79.00 85 PRO A CA 1
ATOM 704 C C . PRO A 1 85 ? -9.609 2.233 9.254 1.00 79.00 85 PRO A C 1
ATOM 706 O O . PRO A 1 85 ? -8.485 2.670 9.487 1.00 79.00 85 PRO A O 1
ATOM 709 N N . TRP A 1 86 ? -10.113 1.216 9.954 1.00 78.56 86 TRP A N 1
ATOM 710 C CA . TRP A 1 86 ? -9.376 0.517 11.014 1.00 78.56 86 TRP A CA 1
ATOM 711 C C . TRP A 1 86 ? -8.200 -0.326 10.495 1.00 78.56 86 TRP A C 1
ATOM 713 O O . TRP A 1 86 ? -7.337 -0.705 11.278 1.00 78.56 86 TRP A O 1
ATOM 723 N N . LEU A 1 87 ? -8.134 -0.592 9.186 1.00 82.38 87 LEU A N 1
ATOM 724 C CA . LEU A 1 87 ? -6.996 -1.244 8.533 1.00 82.38 87 LEU A CA 1
ATOM 725 C C . LEU A 1 87 ? -6.015 -0.245 7.906 1.00 82.38 87 LEU A C 1
ATOM 727 O O . LEU A 1 87 ? -5.096 -0.661 7.203 1.00 82.38 87 LEU A O 1
ATOM 731 N N . SER A 1 88 ? -6.191 1.065 8.125 1.00 79.56 88 SER A N 1
ATOM 732 C CA . SER A 1 88 ? -5.349 2.098 7.494 1.00 79.56 88 SER A CA 1
ATOM 733 C C . SER A 1 88 ? -3.860 1.937 7.802 1.00 79.56 88 SER A C 1
ATOM 735 O O . SER A 1 88 ? -3.032 2.318 6.978 1.00 79.56 88 SER A O 1
ATOM 737 N N . LEU A 1 89 ? -3.541 1.397 8.982 1.00 78.31 89 LEU A N 1
ATOM 738 C CA . LEU A 1 89 ? -2.181 1.216 9.499 1.00 78.31 89 LEU A CA 1
ATOM 739 C C . LEU A 1 89 ? -1.779 -0.257 9.608 1.00 78.31 89 LEU A C 1
ATOM 741 O O . LEU A 1 89 ? -0.702 -0.567 10.110 1.00 78.31 89 LEU A O 1
ATOM 745 N N . ASP A 1 90 ? -2.637 -1.176 9.158 1.00 83.19 90 ASP A N 1
ATOM 746 C CA . ASP A 1 90 ? -2.267 -2.580 9.131 1.00 83.19 90 ASP A CA 1
ATOM 747 C C . ASP A 1 90 ? -1.401 -2.835 7.900 1.00 83.19 90 ASP A C 1
ATOM 749 O O . ASP A 1 90 ? -1.876 -2.798 6.767 1.00 83.19 90 ASP A O 1
ATOM 753 N N . PHE A 1 91 ? -0.119 -3.112 8.121 1.00 84.88 91 PHE A N 1
ATOM 754 C CA . PHE A 1 91 ? 0.841 -3.355 7.047 1.00 84.88 91 PHE A CA 1
ATOM 755 C C . PHE A 1 91 ? 0.466 -4.553 6.166 1.00 84.88 91 PHE A C 1
ATOM 757 O O . PHE A 1 91 ? 0.867 -4.605 5.006 1.00 84.88 91 PHE A O 1
ATOM 764 N N . ARG A 1 92 ? -0.365 -5.488 6.650 1.00 86.75 92 ARG A N 1
ATOM 765 C CA . ARG A 1 92 ? -0.909 -6.571 5.815 1.00 86.75 92 ARG A CA 1
ATOM 766 C C . ARG A 1 92 ? -1.914 -6.040 4.799 1.00 86.75 92 ARG A C 1
ATOM 768 O O . ARG A 1 92 ? -2.059 -6.640 3.732 1.00 86.75 92 ARG A O 1
ATOM 775 N N . ASN A 1 93 ? -2.595 -4.938 5.121 1.00 87.62 93 ASN A N 1
ATOM 776 C CA . ASN A 1 93 ? -3.479 -4.208 4.219 1.00 87.62 93 ASN A CA 1
ATOM 777 C C . ASN A 1 93 ? -2.711 -3.272 3.274 1.00 87.62 93 ASN A C 1
ATOM 779 O O . ASN A 1 93 ? -3.324 -2.685 2.392 1.00 87.62 93 ASN A O 1
ATOM 783 N N . LEU A 1 94 ? -1.389 -3.143 3.415 1.00 87.94 94 LEU A N 1
ATOM 784 C CA . LEU A 1 94 ? -0.548 -2.413 2.474 1.00 87.94 94 LEU A CA 1
ATOM 785 C C . LEU A 1 94 ? 0.055 -3.356 1.428 1.00 87.94 94 LEU A C 1
ATOM 787 O O . LEU A 1 94 ? 0.290 -4.545 1.667 1.00 87.94 94 LEU A O 1
ATOM 791 N N . TRP A 1 95 ? 0.310 -2.808 0.248 1.00 90.00 95 TRP A N 1
ATOM 792 C CA . TRP A 1 95 ? 1.120 -3.430 -0.797 1.00 90.00 95 TRP A CA 1
ATOM 793 C C . TRP A 1 95 ? 1.729 -2.380 -1.712 1.00 90.00 95 TRP A C 1
ATOM 795 O O . TRP A 1 95 ? 1.350 -1.208 -1.685 1.00 90.00 95 TRP A O 1
ATOM 805 N N . VAL A 1 96 ? 2.675 -2.823 -2.535 1.00 91.12 96 VAL A N 1
ATOM 806 C CA . VAL A 1 96 ? 3.328 -1.978 -3.523 1.00 91.12 96 VAL A CA 1
ATOM 807 C C . VAL A 1 96 ? 2.819 -2.331 -4.915 1.00 91.12 96 VAL A C 1
ATOM 809 O O . VAL A 1 96 ? 3.050 -3.432 -5.412 1.00 91.12 96 VAL A O 1
ATOM 812 N N . ILE A 1 97 ? 2.160 -1.376 -5.563 1.00 91.50 97 ILE A N 1
ATOM 813 C CA . ILE A 1 97 ? 1.633 -1.508 -6.928 1.00 91.50 97 ILE A CA 1
ATOM 814 C C . ILE A 1 97 ? 2.065 -0.319 -7.782 1.00 91.50 97 ILE A C 1
ATOM 816 O O . ILE A 1 97 ? 2.561 0.687 -7.264 1.00 91.50 97 ILE A O 1
ATOM 820 N N . CYS A 1 98 ? 1.980 -0.449 -9.106 1.00 91.06 98 CYS A N 1
ATOM 821 C CA . CYS A 1 98 ? 2.433 0.620 -9.984 1.00 91.06 98 CYS A CA 1
ATOM 822 C C . CYS A 1 98 ? 1.437 1.778 -10.011 1.00 91.06 98 CYS A C 1
ATOM 824 O O . CYS A 1 98 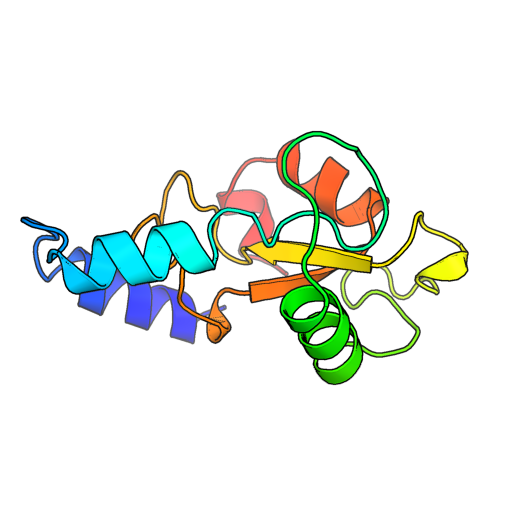? 0.269 1.613 -9.659 1.00 91.06 98 CYS A O 1
ATOM 826 N N . ARG A 1 99 ? 1.887 2.955 -10.460 1.00 87.62 99 ARG A N 1
ATOM 827 C CA . ARG A 1 99 ? 1.024 4.144 -10.532 1.00 87.62 99 ARG A CA 1
ATOM 828 C C . ARG A 1 99 ? -0.194 3.931 -11.438 1.00 87.62 99 ARG A C 1
ATOM 830 O O . ARG A 1 99 ? -1.262 4.423 -11.092 1.00 87.62 99 ARG A O 1
ATOM 837 N N . SER A 1 100 ? -0.047 3.205 -12.554 1.00 88.81 100 SER A N 1
ATOM 838 C CA . SER A 1 100 ? -1.177 2.890 -13.452 1.00 88.81 100 SER A CA 1
ATOM 839 C C . SER A 1 100 ? -2.229 2.049 -12.736 1.00 88.81 100 SER A C 1
ATOM 841 O O . SER A 1 100 ? -3.361 2.497 -12.587 1.00 88.81 100 SER A O 1
ATOM 843 N N . CYS A 1 101 ? -1.824 0.900 -12.180 1.00 89.56 101 CYS A N 1
ATOM 844 C CA . CYS A 1 101 ? -2.730 0.010 -11.457 1.00 89.56 101 CYS A CA 1
ATOM 845 C C . CYS A 1 101 ? -3.352 0.687 -10.237 1.00 89.56 101 CYS A C 1
ATOM 847 O O . CYS A 1 101 ? -4.510 0.442 -9.945 1.00 89.56 101 CYS A O 1
ATOM 849 N N . ASN A 1 102 ? -2.617 1.546 -9.524 1.00 88.62 102 ASN A N 1
ATOM 850 C CA . ASN A 1 102 ? -3.171 2.282 -8.387 1.00 88.62 102 ASN A CA 1
ATOM 851 C C . ASN A 1 102 ? -4.235 3.301 -8.820 1.00 88.62 102 ASN A C 1
ATOM 853 O O . ASN A 1 102 ? -5.258 3.469 -8.163 1.00 88.62 102 ASN A O 1
ATOM 857 N N . ARG A 1 103 ? -4.017 3.980 -9.951 1.00 86.62 103 ARG A N 1
ATOM 858 C CA . ARG A 1 103 ? -5.001 4.914 -10.498 1.00 86.62 103 ARG A CA 1
ATOM 859 C C . ARG A 1 103 ? -6.260 4.185 -10.956 1.00 86.62 103 ARG A C 1
ATOM 861 O O . ARG A 1 103 ? -7.342 4.583 -10.546 1.00 86.62 103 ARG A O 1
ATOM 868 N N . GLU A 1 104 ? -6.103 3.131 -11.754 1.00 87.62 104 GLU A N 1
ATOM 869 C CA . GLU A 1 104 ? -7.209 2.250 -12.149 1.00 87.62 104 GLU A CA 1
ATOM 870 C C . GLU A 1 104 ? -7.930 1.747 -10.897 1.00 87.62 104 GLU A C 1
ATOM 872 O O . GLU A 1 104 ? -9.151 1.863 -10.808 1.00 87.62 104 GLU A O 1
ATOM 877 N N . LYS A 1 105 ? -7.151 1.363 -9.870 1.00 85.50 105 LYS A N 1
ATOM 878 C CA . LYS A 1 105 ? -7.661 0.936 -8.571 1.00 85.50 105 LYS A CA 1
ATOM 879 C C . LYS A 1 105 ? -8.588 1.969 -7.901 1.00 85.50 105 LYS A C 1
ATOM 881 O O . LYS A 1 105 ? -9.598 1.631 -7.284 1.00 85.50 105 LYS A O 1
ATOM 886 N N . GLY A 1 106 ? -8.239 3.246 -7.998 1.00 81.44 106 GLY A N 1
ATOM 887 C CA . GLY A 1 106 ? -9.041 4.340 -7.454 1.00 81.44 106 GLY A CA 1
ATOM 888 C C . GLY A 1 106 ? -10.344 4.611 -8.214 1.00 81.44 106 GLY A C 1
ATOM 889 O O . GLY A 1 106 ? -11.219 5.278 -7.662 1.00 81.44 106 GLY A O 1
ATOM 890 N N . GLU A 1 107 ? -10.474 4.126 -9.452 1.00 80.81 107 GLU A N 1
ATOM 891 C CA . GLU A 1 107 ? -11.618 4.390 -10.335 1.00 80.81 107 GLU A CA 1
ATOM 892 C C . GLU A 1 107 ? -12.708 3.299 -10.254 1.00 80.81 107 GLU A C 1
ATOM 894 O O . GLU A 1 107 ? -13.877 3.615 -10.474 1.00 80.81 107 GLU A O 1
ATOM 899 N N . MET A 1 108 ? -12.375 2.049 -9.896 1.00 78.00 108 MET A N 1
ATOM 900 C CA . MET A 1 108 ? -13.382 0.976 -9.730 1.00 78.00 108 MET A CA 1
ATOM 901 C C . MET A 1 108 ? -13.967 0.907 -8.302 1.00 78.00 108 MET A C 1
ATOM 903 O O . MET A 1 108 ? -13.435 1.460 -7.332 1.00 78.00 108 MET A O 1
ATOM 907 N N . HIS A 1 109 ? -15.088 0.205 -8.153 1.00 77.81 109 HIS A N 1
ATOM 908 C CA . HIS A 1 109 ? -15.710 -0.053 -6.863 1.00 77.81 109 HIS A CA 1
ATOM 909 C C . HIS A 1 109 ? -14.932 -1.090 -6.048 1.00 77.81 109 HIS A C 1
ATOM 911 O O . HIS A 1 109 ? -14.303 -2.003 -6.568 1.00 77.81 109 HIS A O 1
ATOM 917 N N . TRP A 1 110 ? -15.031 -0.993 -4.724 1.00 69.75 110 TRP A N 1
ATOM 918 C CA . TRP A 1 110 ? -14.306 -1.868 -3.797 1.00 69.75 110 TRP A CA 1
ATOM 919 C C . TRP A 1 110 ? -14.558 -3.365 -3.985 1.00 69.75 110 TRP A C 1
ATOM 921 O O . TRP A 1 110 ? -13.631 -4.147 -3.806 1.00 69.75 110 TRP A O 1
ATOM 931 N N . TYR A 1 111 ? -15.784 -3.745 -4.357 1.00 69.69 111 TYR A N 1
ATOM 932 C CA . TYR A 1 111 ? -16.157 -5.141 -4.564 1.00 69.69 111 TYR A CA 1
ATOM 933 C C . TYR A 1 111 ? -15.524 -5.721 -5.837 1.00 69.69 111 TYR A C 1
ATOM 935 O O . TYR A 1 111 ? -15.336 -6.926 -5.944 1.00 69.69 111 TYR A O 1
ATOM 943 N N . GLU A 1 112 ? -15.141 -4.872 -6.795 1.00 70.56 112 GLU A N 1
ATOM 944 C CA . GLU A 1 112 ? -14.491 -5.304 -8.036 1.00 70.56 112 GLU A CA 1
ATOM 945 C C . GLU A 1 112 ? -13.037 -5.735 -7.789 1.00 70.56 112 GLU A C 1
ATOM 947 O O . GLU A 1 112 ? -12.485 -6.512 -8.566 1.00 70.56 112 GLU A O 1
ATOM 952 N N . TYR A 1 113 ? -12.436 -5.304 -6.671 1.00 65.50 113 TYR A N 1
ATOM 953 C CA . TYR A 1 113 ? -11.072 -5.682 -6.296 1.00 65.50 113 TYR A CA 1
ATOM 954 C C . TYR A 1 113 ? -10.967 -6.871 -5.352 1.00 65.50 113 TYR A C 1
ATOM 956 O O . TYR A 1 113 ? -9.854 -7.328 -5.099 1.00 65.50 113 TYR A O 1
ATOM 964 N N . GLU A 1 114 ? -12.078 -7.407 -4.839 1.00 59.25 114 GLU A N 1
ATOM 965 C CA . GLU A 1 114 ? -12.037 -8.600 -3.977 1.00 59.25 114 GLU A CA 1
ATOM 966 C C . GLU A 1 114 ? -11.458 -9.832 -4.693 1.00 59.25 114 GLU A C 1
ATOM 968 O O . GLU A 1 114 ? -11.128 -10.829 -4.050 1.00 59.25 114 GLU A O 1
ATOM 973 N N . HIS A 1 115 ? -11.329 -9.752 -6.020 1.00 56.34 115 HIS A N 1
ATOM 974 C CA . HIS A 1 115 ? -10.830 -10.804 -6.894 1.00 56.34 115 HIS A CA 1
ATOM 975 C C . HIS A 1 115 ? -9.328 -10.718 -7.226 1.00 56.34 115 HIS A C 1
ATOM 977 O O . HIS A 1 115 ? -8.839 -11.622 -7.905 1.00 56.34 115 HIS A O 1
ATOM 983 N N . TYR A 1 116 ? -8.608 -9.684 -6.763 1.00 57.34 116 TYR A N 1
ATOM 984 C CA . TYR A 1 116 ? -7.136 -9.614 -6.844 1.00 57.34 116 TYR A CA 1
ATOM 985 C C . TYR A 1 116 ? -6.469 -10.286 -5.634 1.00 57.34 116 TYR A C 1
ATOM 987 O O . TYR A 1 116 ? -5.420 -10.936 -5.833 1.00 57.34 116 TYR A O 1
#

Secondary structure (DSSP, 8-state):
-HHHHHHHHHHHHS------HHHHHHHHHHTTTT-TT--TTS---HHHHHHHHHT--SB-TTT--BTTTTT-EEEEESS-TTT-GGGTT-GGGEEEEEHHHHHHHHHS-GGGGTT-